Protein AF-A0AA89B0K4-F1 (afdb_monomer_lite)

Sequence (119 aa):
MVDSKTVISQVQEFQLILHDIHVEGMVFGESFQVVGLIENLPPTWRDFKNYLKHKRKEMKLEDLIVRLRIEEDNCQSENKAGNYHQEAKTNVVEQDDHGIFTCLKQMAVNEKVEVGGST

Organism: NCBI:txid1293975

pLDDT: mean 74.39, std 21.51, range [29.3, 96.5]

Radius of gyration: 17.18 Å; chains: 1; bounding box: 47×46×36 Å

Secondary structure (DSSP, 8-state):
--TTS-HHHHHHHHHHHHHHHHHTT----HHHHHHHHHHTS-GGGHHHHHHHHH--S---HHHHHHHHHHHHHHHHHHHHHHHHHTTS-------SSHHHHHHHHHHHHHHHHHHT---

Foldseek 3Di:
DDPVDQLLVVLVVLVVVQVVCVVVVDHDDQVCSLVVSLVPDDPVCVLVSVVVVPDPDDDGPVRVSVLSVLLSVLVVVVVVVVVVVVVDDDDDDDPDPPSSVVSVVVVVVVVVVVVPPDD

Structure (mmCIF, N/CA/C/O backbone):
data_AF-A0AA89B0K4-F1
#
_entry.id   AF-A0AA89B0K4-F1
#
loop_
_atom_site.group_PDB
_atom_site.id
_atom_site.type_symbol
_atom_site.label_atom_id
_atom_site.label_alt_id
_atom_site.label_comp_id
_atom_site.label_asym_id
_atom_site.label_entity_id
_atom_site.label_seq_id
_atom_site.pdbx_PDB_ins_code
_atom_site.Cartn_x
_atom_site.Cartn_y
_atom_site.Cartn_z
_atom_site.occupancy
_atom_site.B_iso_or_equiv
_atom_site.auth_seq_id
_atom_site.auth_comp_id
_atom_site.auth_asym_id
_atom_site.auth_atom_id
_atom_site.pdbx_PDB_model_num
ATOM 1 N N . MET A 1 1 ? 1.745 -6.766 5.001 1.00 87.62 1 MET A N 1
ATOM 2 C CA . MET A 1 1 ? 1.177 -7.462 3.825 1.00 87.62 1 MET A CA 1
ATOM 3 C C . MET A 1 1 ? 1.662 -8.902 3.797 1.00 87.62 1 MET A C 1
ATOM 5 O O . MET A 1 1 ? 2.680 -9.198 4.411 1.00 87.62 1 MET A O 1
ATOM 9 N N . VAL A 1 2 ? 0.918 -9.783 3.134 1.00 84.94 2 VAL A N 1
ATOM 10 C CA . VAL A 1 2 ? 1.206 -11.211 2.975 1.00 84.94 2 VAL A CA 1
ATOM 11 C C . VAL A 1 2 ? 1.716 -11.462 1.558 1.00 84.94 2 VAL A C 1
ATOM 13 O O . VAL A 1 2 ? 1.116 -10.976 0.601 1.00 84.94 2 VAL A O 1
ATOM 16 N N . ASP A 1 3 ? 2.782 -12.249 1.420 1.00 82.19 3 ASP A N 1
ATOM 17 C CA . ASP A 1 3 ? 3.443 -12.502 0.129 1.00 82.19 3 ASP A CA 1
ATOM 18 C C . ASP A 1 3 ? 2.616 -13.379 -0.832 1.00 82.19 3 ASP A C 1
ATOM 20 O O . ASP A 1 3 ? 2.894 -13.437 -2.025 1.00 82.19 3 ASP A O 1
ATOM 24 N N . SER A 1 4 ? 1.580 -14.063 -0.334 1.00 87.06 4 SER A N 1
ATOM 25 C CA . SER A 1 4 ? 0.705 -14.926 -1.141 1.00 87.06 4 SER A CA 1
ATOM 26 C C . SER A 1 4 ? -0.344 -14.169 -1.960 1.00 87.06 4 SER A C 1
ATOM 28 O O . SER A 1 4 ? -1.017 -14.774 -2.794 1.00 87.06 4 SER A O 1
ATOM 30 N N . LYS A 1 5 ? -0.509 -12.863 -1.724 1.00 89.94 5 LYS A N 1
ATOM 31 C CA . LYS A 1 5 ? -1.448 -11.994 -2.441 1.00 89.94 5 LYS A CA 1
ATOM 32 C C . LYS A 1 5 ? -0.686 -10.869 -3.128 1.00 89.94 5 LYS A C 1
ATOM 34 O O . LYS A 1 5 ? 0.332 -10.403 -2.621 1.00 89.94 5 LYS A O 1
ATOM 39 N N . THR A 1 6 ? -1.233 -10.362 -4.228 1.00 91.31 6 THR A N 1
ATOM 40 C CA . THR A 1 6 ? -0.712 -9.139 -4.848 1.00 91.31 6 THR A CA 1
ATOM 41 C C . THR A 1 6 ? -0.833 -7.96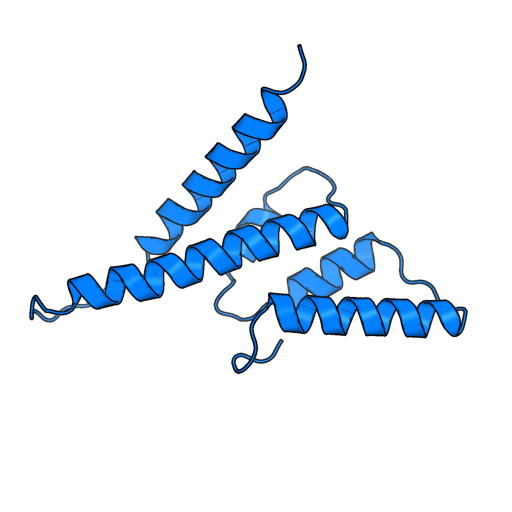0 -3.878 1.00 91.31 6 THR A C 1
ATOM 43 O O . THR A 1 6 ? -1.716 -7.926 -3.010 1.00 91.31 6 THR A O 1
ATOM 46 N N . VAL A 1 7 ? 0.067 -6.989 -3.998 1.00 92.25 7 VAL A N 1
ATOM 47 C CA . VAL A 1 7 ? 0.011 -5.737 -3.242 1.00 92.25 7 VAL A CA 1
ATOM 48 C C . VAL A 1 7 ? -1.271 -4.993 -3.588 1.00 92.25 7 VAL A C 1
ATOM 50 O O . VAL A 1 7 ? -1.938 -4.504 -2.680 1.00 92.25 7 VAL A O 1
ATOM 53 N N . ILE A 1 8 ? -1.698 -4.990 -4.854 1.00 94.00 8 ILE A N 1
ATOM 54 C CA . ILE A 1 8 ? -2.931 -4.298 -5.256 1.00 94.00 8 ILE A CA 1
ATOM 55 C C . ILE A 1 8 ? -4.195 -4.907 -4.656 1.00 94.00 8 ILE A C 1
ATOM 57 O O . ILE A 1 8 ? -5.051 -4.156 -4.187 1.00 94.00 8 ILE A O 1
ATOM 61 N N . SER A 1 9 ? -4.301 -6.236 -4.579 1.00 94.88 9 SER A N 1
ATOM 62 C CA . SER A 1 9 ? -5.431 -6.875 -3.892 1.00 94.88 9 SER A CA 1
ATOM 63 C C . SER A 1 9 ? -5.483 -6.469 -2.418 1.00 94.88 9 SER A C 1
ATOM 65 O O . SER A 1 9 ? -6.552 -6.200 -1.878 1.00 94.88 9 SER A O 1
ATOM 67 N N . GLN A 1 10 ? -4.327 -6.390 -1.760 1.00 95.50 10 GLN A N 1
ATOM 68 C CA . GLN A 1 10 ? -4.244 -6.020 -0.347 1.00 95.50 10 GLN A CA 1
ATOM 69 C C . GLN A 1 10 ? -4.487 -4.522 -0.109 1.00 95.50 10 GLN A C 1
ATOM 71 O O . GLN A 1 10 ? -5.061 -4.154 0.911 1.00 95.50 10 GLN A O 1
ATOM 76 N N . VAL A 1 11 ? -4.106 -3.653 -1.050 1.00 95.94 11 VAL A N 1
ATOM 77 C CA . VAL A 1 11 ? -4.448 -2.219 -1.032 1.00 95.94 11 VAL A CA 1
ATOM 78 C C . VAL A 1 11 ? -5.963 -2.028 -1.095 1.00 95.94 11 VAL A C 1
ATOM 80 O O . VAL A 1 11 ? -6.502 -1.205 -0.361 1.00 95.94 11 VAL A O 1
ATOM 83 N N . GLN A 1 12 ? -6.661 -2.800 -1.932 1.00 95.81 12 GLN A N 1
ATOM 84 C CA . GLN A 1 12 ? -8.124 -2.751 -2.004 1.00 95.81 12 GLN A CA 1
ATOM 85 C C . GLN A 1 12 ? -8.767 -3.193 -0.682 1.00 95.81 12 GLN A C 1
ATOM 87 O O . GLN A 1 12 ? -9.662 -2.514 -0.189 1.00 95.81 12 GLN A O 1
ATOM 92 N N . GLU A 1 13 ? -8.271 -4.273 -0.067 1.00 95.62 13 GLU A N 1
ATOM 93 C CA . GLU A 1 13 ? -8.708 -4.709 1.271 1.00 95.62 13 GLU A CA 1
ATOM 94 C C . GLU A 1 13 ? -8.460 -3.619 2.332 1.00 95.62 13 GLU A C 1
ATOM 96 O O . GLU A 1 13 ? -9.334 -3.335 3.148 1.00 95.62 13 GLU A O 1
ATOM 101 N N . PHE A 1 14 ? -7.309 -2.944 2.285 1.00 94.25 14 PHE A N 1
ATOM 102 C CA . PHE A 1 14 ? -6.994 -1.825 3.176 1.00 94.25 14 PHE A CA 1
ATOM 103 C C . PHE A 1 14 ? -7.958 -0.640 3.003 1.00 94.25 14 PHE A C 1
ATOM 105 O O . PHE A 1 14 ? -8.423 -0.082 3.996 1.00 94.25 14 PHE A O 1
ATOM 112 N N . GLN A 1 15 ? -8.308 -0.272 1.764 1.00 94.88 15 GLN A N 1
ATOM 113 C CA . GLN A 1 15 ? -9.284 0.793 1.499 1.00 94.88 15 GLN A CA 1
ATOM 114 C C . GLN A 1 15 ? -10.683 0.451 2.029 1.00 94.88 15 GLN A C 1
ATOM 116 O O . GLN A 1 15 ? -11.361 1.339 2.542 1.00 94.88 15 GLN A O 1
ATOM 121 N N . LEU A 1 16 ? -11.098 -0.818 1.945 1.00 96.50 16 LEU A N 1
ATOM 122 C CA . LEU A 1 16 ? -12.364 -1.275 2.526 1.00 96.50 16 LEU A CA 1
ATOM 123 C C . LEU A 1 16 ? -12.366 -1.114 4.050 1.00 96.50 16 LEU A C 1
ATOM 125 O O . LEU A 1 16 ? -13.303 -0.546 4.597 1.00 96.50 16 LEU A O 1
ATOM 129 N N . ILE A 1 17 ? -11.281 -1.503 4.726 1.00 95.12 17 ILE A N 1
ATOM 130 C CA . ILE A 1 17 ? -11.151 -1.332 6.183 1.00 95.12 17 ILE A CA 1
ATOM 131 C C . ILE A 1 17 ? -11.224 0.151 6.576 1.00 95.12 17 ILE A C 1
ATOM 133 O O . ILE A 1 17 ? -11.914 0.507 7.528 1.00 95.12 17 ILE A O 1
ATOM 137 N N . LEU A 1 18 ? -10.535 1.033 5.844 1.00 94.44 18 LEU A N 1
ATOM 138 C CA . LEU A 1 18 ? -10.603 2.476 6.093 1.00 94.44 18 LEU A CA 1
ATOM 139 C C . LEU A 1 18 ? -12.023 3.028 5.925 1.00 94.44 18 LEU A C 1
ATOM 141 O O . LEU A 1 18 ? -12.442 3.882 6.706 1.00 94.44 18 LEU A O 1
ATOM 145 N N . HIS A 1 19 ? -12.752 2.546 4.917 1.00 94.81 19 HIS A N 1
ATOM 146 C CA . HIS A 1 19 ? -14.139 2.924 4.683 1.00 94.81 19 HIS A CA 1
ATOM 147 C C . HIS A 1 19 ? -15.060 2.444 5.814 1.00 94.81 19 HIS A C 1
ATOM 149 O O . HIS A 1 19 ? -15.866 3.227 6.308 1.00 94.81 19 HIS A O 1
ATOM 155 N N . ASP A 1 20 ? -14.921 1.200 6.268 1.00 96.19 20 ASP A N 1
ATOM 156 C CA . ASP A 1 20 ? -15.751 0.656 7.348 1.00 96.19 20 ASP A CA 1
ATOM 157 C C . ASP A 1 20 ? -15.533 1.423 8.661 1.00 96.19 20 ASP A C 1
ATOM 159 O O . ASP A 1 20 ? -16.492 1.824 9.318 1.00 96.19 20 ASP A O 1
ATOM 163 N N . ILE A 1 21 ? -14.279 1.754 8.983 1.00 94.88 21 ILE A N 1
ATOM 164 C CA . ILE A 1 21 ? -13.931 2.584 10.148 1.00 94.88 21 ILE A CA 1
ATOM 165 C C . ILE A 1 21 ? -14.525 3.999 10.022 1.00 94.88 21 ILE A C 1
ATOM 167 O O . ILE A 1 21 ? -15.021 4.556 11.005 1.00 94.88 21 ILE A O 1
ATOM 171 N N . HIS A 1 22 ? -14.533 4.564 8.809 1.00 94.00 22 HIS A N 1
ATOM 172 C CA . HIS A 1 22 ? -15.185 5.844 8.526 1.00 94.00 22 HIS A CA 1
ATOM 173 C C . HIS A 1 22 ? -16.695 5.790 8.779 1.00 94.00 22 HIS A C 1
ATOM 175 O O . HIS A 1 22 ? -17.247 6.705 9.393 1.00 94.00 22 HIS A O 1
ATOM 181 N N . VAL A 1 23 ? -17.360 4.714 8.353 1.00 96.12 23 VAL A N 1
ATOM 182 C CA . VAL A 1 23 ? -18.793 4.487 8.598 1.00 96.12 23 VAL A CA 1
ATOM 183 C C . VAL A 1 23 ? -19.091 4.332 10.093 1.00 96.12 23 VAL A C 1
ATOM 185 O O . VAL A 1 23 ? -20.123 4.813 10.558 1.00 96.12 23 VAL A O 1
ATOM 188 N N . GLU A 1 24 ? -18.175 3.747 10.867 1.00 95.75 24 GLU A N 1
ATOM 189 C CA . GLU A 1 24 ? -18.259 3.673 12.335 1.00 95.75 24 GLU A CA 1
ATOM 190 C C . GLU A 1 24 ? -17.994 5.019 13.044 1.00 95.75 24 GLU A C 1
ATOM 192 O O . GLU A 1 24 ? -18.100 5.118 14.269 1.00 95.75 24 GLU A O 1
ATOM 197 N N . GLY A 1 25 ? -17.699 6.085 12.292 1.00 94.00 25 GLY A N 1
ATOM 198 C CA . GLY A 1 25 ? -17.536 7.447 12.803 1.00 94.00 25 GLY A CA 1
ATOM 199 C C . GLY A 1 25 ? -16.108 7.805 13.218 1.00 94.00 25 GLY A C 1
ATOM 200 O O . GLY A 1 25 ? -15.896 8.855 13.827 1.00 94.00 25 GLY A O 1
ATOM 201 N N . MET A 1 26 ? -15.119 6.968 12.890 1.00 94.69 26 MET A N 1
ATOM 202 C CA . MET A 1 26 ? -13.702 7.242 13.130 1.00 94.69 26 MET A CA 1
ATOM 203 C C . MET A 1 26 ? -12.990 7.565 11.818 1.00 94.69 26 MET A C 1
ATOM 205 O O . MET A 1 26 ? -13.187 6.909 10.805 1.00 94.69 26 MET A O 1
ATOM 209 N N . VAL A 1 27 ? -12.113 8.569 11.814 1.00 89.69 27 VAL A N 1
ATOM 210 C CA . VAL A 1 27 ? -11.380 8.959 10.602 1.00 89.69 27 VAL A CA 1
ATOM 211 C C . VAL A 1 27 ? -9.893 9.015 10.896 1.00 89.69 27 VAL A C 1
ATOM 213 O O . VAL A 1 27 ? -9.456 9.701 11.818 1.00 89.69 27 VAL A O 1
ATOM 216 N N . PHE A 1 28 ? -9.103 8.320 10.081 1.00 92.00 28 PHE A N 1
ATOM 217 C CA . PHE A 1 28 ? -7.655 8.478 10.087 1.00 92.00 28 PHE A CA 1
ATOM 218 C C . PHE A 1 28 ? -7.245 9.630 9.179 1.00 92.00 28 PHE A C 1
ATOM 220 O O . PHE A 1 28 ? -7.750 9.749 8.064 1.00 92.00 28 PHE A O 1
ATOM 227 N N . GLY A 1 29 ? -6.287 10.443 9.623 1.00 93.88 29 GLY A N 1
ATOM 228 C CA . GLY A 1 29 ? -5.687 11.462 8.764 1.00 93.88 29 GLY A CA 1
ATOM 229 C C . GLY A 1 29 ? -5.009 10.832 7.546 1.00 93.88 29 GLY A C 1
ATOM 230 O O . GLY A 1 29 ? -4.414 9.759 7.654 1.00 93.88 29 GLY A O 1
ATOM 231 N N . GLU A 1 30 ? -5.067 11.506 6.399 1.00 93.06 30 GLU A N 1
ATOM 232 C CA . GLU A 1 30 ? -4.502 11.006 5.138 1.00 93.06 30 GLU A CA 1
ATOM 233 C C . GLU A 1 30 ? -3.022 10.615 5.280 1.00 93.06 30 GLU A C 1
ATOM 235 O O . GLU A 1 30 ? -2.619 9.539 4.843 1.00 93.06 30 GLU A O 1
ATOM 240 N N . SER A 1 31 ? -2.225 11.408 6.003 1.00 92.00 31 SER A N 1
ATOM 241 C CA . SER A 1 31 ? -0.816 11.096 6.272 1.00 92.00 31 SER A CA 1
ATOM 242 C C . SER A 1 31 ? -0.634 9.776 7.028 1.00 92.00 31 SER A C 1
ATOM 244 O O . SER A 1 31 ? 0.301 9.032 6.744 1.00 92.00 31 SER A O 1
ATOM 246 N N . PHE A 1 32 ? -1.531 9.455 7.967 1.00 92.75 32 PHE A N 1
ATOM 247 C CA . PHE A 1 32 ? -1.493 8.177 8.682 1.00 92.75 32 PHE A CA 1
ATOM 248 C C . PHE A 1 32 ? -1.829 7.015 7.750 1.00 92.75 32 PHE A C 1
ATOM 250 O O . PHE A 1 32 ? -1.171 5.983 7.809 1.00 92.75 32 PHE A O 1
ATOM 257 N N . GLN A 1 33 ? -2.807 7.186 6.860 1.00 94.75 33 GLN A N 1
ATOM 258 C CA . GLN A 1 33 ? -3.173 6.159 5.884 1.00 94.75 33 GLN A CA 1
ATOM 259 C C . GLN A 1 33 ? -2.021 5.883 4.907 1.00 94.75 33 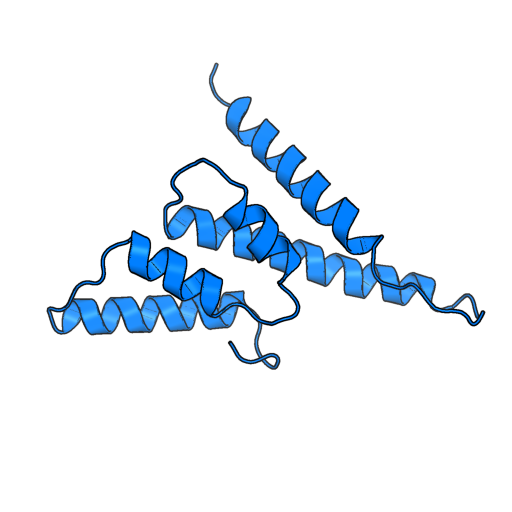GLN A C 1
ATOM 261 O O . GLN A 1 33 ? -1.681 4.727 4.666 1.00 94.75 33 GLN A O 1
ATOM 266 N N . VAL A 1 34 ? -1.378 6.941 4.403 1.00 93.88 34 VAL A N 1
ATOM 267 C CA . VAL A 1 34 ? -0.208 6.866 3.513 1.00 93.88 34 VAL A CA 1
ATOM 268 C C . VAL A 1 34 ? 0.955 6.154 4.201 1.00 93.88 34 VAL A C 1
ATOM 270 O O . VAL A 1 34 ? 1.472 5.171 3.673 1.00 93.88 34 VAL A O 1
ATOM 273 N N . VAL A 1 35 ? 1.350 6.606 5.395 1.00 93.12 35 VAL A N 1
ATOM 274 C CA . VAL A 1 35 ? 2.450 5.989 6.155 1.00 93.12 35 VAL A CA 1
ATOM 275 C C . VAL A 1 35 ? 2.109 4.548 6.521 1.00 93.12 35 VAL A C 1
ATOM 277 O O . VAL A 1 35 ? 2.934 3.659 6.330 1.00 93.12 35 VAL A O 1
ATOM 280 N N . GLY A 1 36 ? 0.883 4.300 6.981 1.00 93.62 36 GLY A N 1
ATOM 281 C CA . GLY A 1 36 ? 0.395 2.966 7.303 1.00 93.62 36 GLY A CA 1
ATOM 282 C C . GLY A 1 36 ? 0.505 2.022 6.113 1.00 93.62 36 GLY A C 1
ATOM 283 O O . GLY A 1 36 ? 1.001 0.909 6.268 1.00 93.62 36 GLY A O 1
ATOM 284 N N . LEU A 1 37 ? 0.125 2.462 4.914 1.00 94.94 37 LEU A N 1
ATOM 285 C CA . LEU A 1 37 ? 0.236 1.638 3.717 1.00 94.94 37 LEU A CA 1
ATOM 286 C C . LEU A 1 37 ? 1.700 1.367 3.334 1.00 94.94 37 LEU A C 1
ATOM 288 O O . LEU A 1 37 ? 2.042 0.218 3.062 1.00 94.94 37 LEU A O 1
ATOM 292 N N . ILE A 1 38 ? 2.568 2.387 3.369 1.00 93.00 38 ILE A N 1
ATOM 293 C CA . ILE A 1 38 ? 4.003 2.258 3.053 1.00 93.00 38 ILE A CA 1
ATOM 294 C C . ILE A 1 38 ? 4.693 1.278 4.005 1.00 93.00 38 ILE A C 1
ATOM 296 O O . ILE A 1 38 ? 5.405 0.381 3.555 1.00 93.00 38 ILE A O 1
ATOM 300 N N . GLU A 1 39 ? 4.481 1.419 5.313 1.00 92.75 39 GLU A N 1
ATOM 301 C CA . GLU A 1 39 ? 5.109 0.559 6.322 1.00 92.75 39 GLU A CA 1
ATOM 302 C C . GLU A 1 39 ? 4.611 -0.892 6.233 1.00 92.75 39 GLU A C 1
ATOM 304 O O . GLU A 1 39 ? 5.353 -1.826 6.537 1.00 92.75 39 GLU A O 1
ATOM 309 N N . ASN A 1 40 ? 3.389 -1.104 5.736 1.00 93.06 40 ASN A N 1
ATOM 310 C CA . ASN A 1 40 ? 2.825 -2.437 5.542 1.00 93.06 40 ASN A CA 1
ATOM 311 C C . ASN A 1 40 ? 3.280 -3.145 4.255 1.00 93.06 40 ASN A C 1
ATOM 313 O O . ASN A 1 40 ? 2.946 -4.327 4.094 1.00 93.06 40 ASN A O 1
ATOM 317 N N . LEU A 1 41 ? 4.032 -2.480 3.365 1.00 91.50 41 LEU A N 1
ATOM 318 C CA . LEU A 1 41 ? 4.530 -3.085 2.124 1.00 91.50 41 LEU A CA 1
ATOM 319 C C . LEU A 1 41 ? 5.490 -4.256 2.394 1.00 91.50 41 LEU A C 1
ATOM 321 O O . LEU A 1 41 ? 6.305 -4.166 3.325 1.00 91.50 41 LEU A O 1
ATOM 325 N N . PRO A 1 42 ? 5.482 -5.314 1.555 1.00 89.38 42 PRO A N 1
ATOM 326 C CA . PRO A 1 42 ? 6.340 -6.480 1.739 1.00 89.38 42 PRO A CA 1
ATOM 327 C C . PRO A 1 42 ? 7.840 -6.136 1.745 1.00 89.38 42 PRO A C 1
ATOM 329 O O . PRO A 1 42 ? 8.250 -5.068 1.268 1.00 89.38 42 PRO A O 1
ATOM 332 N N . PRO A 1 43 ? 8.703 -7.033 2.255 1.00 85.62 43 PRO A N 1
ATOM 333 C CA . PRO A 1 43 ? 10.154 -6.843 2.216 1.00 85.62 43 PRO A CA 1
ATOM 334 C C . PRO A 1 43 ? 10.707 -6.659 0.797 1.00 85.62 43 PRO A C 1
ATOM 336 O O . PRO A 1 43 ? 11.631 -5.872 0.607 1.00 85.62 43 PRO A O 1
ATOM 339 N N . THR A 1 44 ? 10.099 -7.309 -0.200 1.00 83.44 44 THR A N 1
ATOM 340 C CA . THR A 1 44 ? 10.469 -7.205 -1.623 1.00 83.44 44 THR A CA 1
ATOM 341 C C . THR A 1 44 ? 10.284 -5.798 -2.206 1.00 83.44 44 THR A C 1
ATOM 343 O O . THR A 1 44 ? 10.885 -5.477 -3.219 1.00 83.44 44 THR A O 1
ATOM 346 N N . TRP A 1 45 ? 9.532 -4.919 -1.534 1.00 89.06 45 TRP A N 1
ATOM 347 C CA . TRP A 1 45 ? 9.289 -3.526 -1.933 1.00 89.06 45 TRP A CA 1
ATOM 348 C C . TRP A 1 45 ? 10.231 -2.524 -1.243 1.00 89.06 45 TRP A C 1
ATOM 350 O O . TRP A 1 45 ? 9.919 -1.336 -1.123 1.00 89.06 45 TRP A O 1
ATOM 360 N N . ARG A 1 46 ? 11.372 -2.987 -0.713 1.00 85.88 46 ARG A N 1
ATOM 361 C CA . ARG A 1 46 ? 12.336 -2.158 0.033 1.00 85.88 46 ARG A CA 1
ATOM 362 C C . ARG A 1 46 ? 12.785 -0.925 -0.750 1.00 85.88 46 ARG A C 1
ATOM 364 O O . ARG A 1 46 ? 12.816 0.167 -0.186 1.00 85.88 46 ARG A O 1
ATOM 371 N N . ASP A 1 47 ? 13.101 -1.079 -2.027 1.00 83.38 47 ASP A N 1
ATOM 372 C CA . ASP A 1 47 ? 13.682 0.015 -2.808 1.00 83.38 47 ASP A CA 1
ATOM 373 C C . ASP A 1 47 ? 12.623 1.036 -3.222 1.00 83.38 47 ASP A C 1
ATOM 375 O O . ASP A 1 47 ? 12.866 2.240 -3.140 1.00 83.38 47 ASP A O 1
ATOM 379 N N . PHE A 1 48 ? 11.398 0.581 -3.502 1.00 86.88 48 PHE A N 1
ATOM 380 C CA . PHE A 1 48 ? 10.245 1.467 -3.643 1.00 86.88 48 PHE A CA 1
ATOM 381 C C . PHE A 1 48 ? 9.982 2.269 -2.358 1.00 86.88 48 PHE A C 1
ATOM 383 O O . PHE A 1 48 ? 9.800 3.486 -2.409 1.00 86.88 48 PHE A O 1
ATOM 390 N N . LYS A 1 49 ? 10.047 1.627 -1.180 1.00 88.06 49 LYS A N 1
ATOM 391 C CA . LYS A 1 49 ? 9.960 2.326 0.115 1.00 88.06 49 LYS A CA 1
ATOM 392 C C . LYS A 1 49 ? 11.058 3.382 0.269 1.00 88.06 49 LYS A C 1
ATOM 394 O O . LYS A 1 49 ? 10.776 4.491 0.720 1.00 88.06 49 LYS A O 1
ATOM 399 N N . ASN A 1 50 ? 12.294 3.073 -0.123 1.00 88.00 50 ASN A N 1
ATOM 400 C CA . ASN A 1 50 ? 13.404 4.030 -0.090 1.00 88.00 50 ASN A CA 1
ATOM 401 C C . ASN A 1 50 ? 13.167 5.206 -1.049 1.00 88.00 50 ASN A C 1
ATOM 403 O O . ASN A 1 50 ? 13.343 6.360 -0.660 1.00 88.00 50 ASN A O 1
ATOM 407 N N . TYR A 1 51 ? 12.693 4.936 -2.267 1.00 85.69 51 TYR A N 1
ATOM 408 C CA . TYR A 1 51 ? 12.303 5.968 -3.229 1.00 85.69 51 TYR A CA 1
ATOM 409 C C . TYR A 1 51 ? 11.254 6.922 -2.647 1.00 85.69 51 TYR A C 1
ATOM 411 O O . TYR A 1 51 ? 11.437 8.141 -2.698 1.00 85.69 51 TYR A O 1
ATOM 419 N N . LEU A 1 52 ? 10.198 6.387 -2.026 1.00 87.38 52 LEU A N 1
ATOM 420 C CA . LEU A 1 52 ? 9.167 7.204 -1.384 1.00 87.38 52 LEU A CA 1
ATOM 421 C C . LEU A 1 52 ? 9.735 8.070 -0.250 1.00 87.38 52 LEU A C 1
ATOM 423 O O . LEU A 1 52 ? 9.393 9.247 -0.166 1.00 87.38 52 LEU A O 1
ATOM 427 N N . LYS A 1 53 ? 10.653 7.539 0.570 1.00 84.25 53 LYS A N 1
ATOM 428 C CA . LYS A 1 53 ? 11.310 8.289 1.662 1.00 84.25 53 LYS A CA 1
ATOM 429 C C . LYS A 1 53 ? 12.169 9.453 1.170 1.00 84.25 53 LYS A C 1
ATOM 431 O O . LYS A 1 53 ? 12.288 10.464 1.859 1.00 84.25 53 LYS A O 1
ATOM 436 N N . HIS A 1 54 ? 12.775 9.329 -0.008 1.00 82.44 54 HIS A N 1
ATOM 437 C CA . HIS A 1 54 ? 13.581 10.398 -0.601 1.00 82.44 54 HIS A CA 1
ATOM 438 C C . HIS A 1 54 ? 12.747 11.442 -1.352 1.00 82.44 54 HIS A C 1
ATOM 440 O O . HIS A 1 54 ? 13.266 12.505 -1.716 1.00 82.44 54 HIS A O 1
ATOM 446 N N . LYS A 1 55 ? 11.452 11.187 -1.563 1.00 80.81 55 LYS A N 1
ATOM 447 C CA . LYS A 1 55 ? 10.569 12.111 -2.260 1.00 80.81 55 LYS A CA 1
ATOM 448 C C . LYS A 1 55 ? 10.164 13.270 -1.345 1.00 80.81 55 LYS A C 1
ATOM 450 O O . LYS A 1 55 ? 9.421 13.100 -0.390 1.00 80.81 55 LYS A O 1
ATOM 455 N N . ARG A 1 56 ? 10.606 14.490 -1.673 1.00 70.62 56 ARG A N 1
ATOM 456 C CA . ARG A 1 56 ? 10.294 15.719 -0.906 1.00 70.62 56 ARG A CA 1
ATOM 457 C C . ARG A 1 56 ? 8.876 16.279 -1.115 1.00 70.62 56 ARG A C 1
ATOM 459 O O . ARG A 1 56 ? 8.585 17.366 -0.626 1.00 70.62 56 ARG A O 1
ATOM 466 N N . LYS A 1 57 ? 8.008 15.586 -1.857 1.00 83.19 57 LYS A N 1
ATOM 467 C CA . LYS A 1 57 ? 6.645 16.044 -2.165 1.00 83.19 57 LYS A CA 1
ATOM 468 C C . LYS A 1 57 ? 5.650 15.311 -1.272 1.00 83.19 57 LYS A C 1
ATOM 470 O O . LYS A 1 57 ? 5.705 14.086 -1.199 1.00 83.19 57 LYS A O 1
ATOM 475 N N . GLU A 1 58 ? 4.738 16.057 -0.652 1.00 82.81 58 GLU A N 1
ATOM 476 C CA . GLU A 1 58 ? 3.572 15.474 0.013 1.00 82.81 58 GLU A CA 1
ATOM 477 C C . GLU A 1 58 ? 2.789 14.608 -0.984 1.00 82.81 58 GLU A C 1
ATOM 479 O O . GLU A 1 58 ? 2.594 14.991 -2.141 1.00 82.81 58 GLU A O 1
ATOM 484 N N . MET A 1 59 ? 2.407 13.409 -0.550 1.00 87.94 59 MET A N 1
ATOM 485 C CA . MET A 1 59 ? 1.766 12.404 -1.391 1.00 87.94 59 MET A CA 1
ATOM 486 C C . MET A 1 59 ? 0.403 12.064 -0.810 1.00 87.94 59 MET A C 1
ATOM 488 O O . MET A 1 59 ? 0.311 11.704 0.363 1.00 87.94 59 MET A O 1
ATOM 492 N N . LYS A 1 60 ? -0.631 12.157 -1.646 1.00 92.88 60 LYS A N 1
ATOM 493 C CA . LYS A 1 60 ? -1.979 11.709 -1.301 1.00 92.88 60 LYS A CA 1
ATOM 494 C C . LYS A 1 60 ? -2.074 10.192 -1.333 1.00 92.88 60 LYS A C 1
ATOM 496 O O . LYS A 1 60 ? -1.285 9.528 -2.013 1.00 92.88 60 LYS A O 1
ATOM 501 N N . LEU A 1 61 ? -3.070 9.635 -0.648 1.00 93.56 61 LEU A N 1
ATOM 502 C CA . LEU A 1 61 ? -3.278 8.184 -0.665 1.00 93.56 61 LEU A CA 1
ATOM 503 C C . LEU A 1 61 ? -3.539 7.674 -2.091 1.00 93.56 61 LEU A C 1
ATOM 505 O O . LEU A 1 61 ? -2.975 6.661 -2.497 1.00 93.56 61 LEU A O 1
ATOM 509 N N . GLU A 1 62 ? -4.339 8.398 -2.873 1.00 92.44 62 GLU A N 1
ATOM 510 C CA . GLU A 1 62 ? -4.637 8.047 -4.267 1.00 92.44 62 GLU A CA 1
ATOM 511 C C . GLU A 1 62 ? -3.373 8.014 -5.138 1.00 92.44 62 GLU A C 1
ATOM 513 O O . GLU A 1 62 ? -3.150 7.046 -5.868 1.00 92.44 62 GLU A O 1
ATOM 518 N N . ASP A 1 63 ? -2.497 9.015 -4.993 1.00 91.81 63 ASP A N 1
ATOM 519 C CA . ASP A 1 63 ? -1.222 9.085 -5.717 1.00 91.81 63 ASP A CA 1
ATOM 520 C C . ASP A 1 63 ? -0.320 7.888 -5.383 1.00 91.81 63 ASP A C 1
ATOM 522 O O . ASP A 1 63 ? 0.334 7.321 -6.264 1.00 91.81 63 ASP A O 1
ATOM 526 N N . LEU A 1 64 ? -0.280 7.490 -4.106 1.00 93.38 64 LEU A N 1
ATOM 527 C CA . LEU A 1 64 ? 0.466 6.315 -3.662 1.00 93.38 64 LEU A CA 1
ATOM 528 C C . LEU A 1 64 ? -0.093 5.038 -4.301 1.00 93.38 64 LEU A C 1
ATOM 530 O O . LEU A 1 64 ? 0.675 4.215 -4.793 1.00 93.38 64 LEU A O 1
ATOM 534 N N . ILE A 1 65 ? -1.417 4.883 -4.344 1.00 93.88 65 ILE A N 1
ATOM 535 C CA . ILE A 1 65 ? -2.074 3.708 -4.932 1.00 93.88 65 ILE A CA 1
ATOM 536 C C . ILE A 1 65 ? -1.768 3.591 -6.427 1.00 93.88 65 ILE A C 1
ATOM 538 O O . ILE A 1 65 ? -1.479 2.493 -6.906 1.00 93.88 65 ILE A O 1
ATOM 542 N N . VAL A 1 66 ? -1.796 4.700 -7.169 1.00 91.12 66 VAL A N 1
ATOM 543 C CA . VAL A 1 66 ? -1.428 4.705 -8.595 1.00 91.12 66 VAL A CA 1
ATOM 544 C C . VAL A 1 66 ? 0.020 4.243 -8.777 1.00 91.12 66 VAL A C 1
ATOM 546 O O . VAL A 1 66 ? 0.292 3.384 -9.616 1.00 91.12 66 VAL A O 1
ATOM 549 N N . ARG A 1 67 ? 0.946 4.742 -7.950 1.00 90.50 67 ARG A N 1
ATOM 550 C CA . ARG A 1 67 ? 2.363 4.341 -7.993 1.00 90.50 67 ARG A CA 1
ATOM 551 C C . ARG A 1 67 ? 2.565 2.866 -7.658 1.00 90.50 67 ARG A C 1
ATOM 553 O O . ARG A 1 67 ? 3.363 2.215 -8.321 1.00 90.50 67 ARG A O 1
ATOM 560 N N . LEU A 1 68 ? 1.829 2.340 -6.677 1.00 91.50 68 LEU A N 1
ATOM 561 C CA . LEU A 1 68 ? 1.859 0.917 -6.333 1.00 91.50 68 LEU A CA 1
ATOM 562 C C . LEU A 1 68 ? 1.400 0.040 -7.503 1.00 91.50 68 LEU A C 1
ATOM 564 O O . LEU A 1 68 ? 2.001 -1.001 -7.734 1.00 91.50 68 LEU A O 1
ATOM 568 N N . ARG A 1 69 ? 0.378 0.452 -8.268 1.00 90.88 69 ARG A N 1
ATOM 569 C CA . ARG A 1 69 ? -0.094 -0.326 -9.434 1.00 90.88 69 ARG A CA 1
ATOM 570 C C . ARG A 1 69 ? 0.978 -0.405 -10.510 1.00 90.88 69 ARG A C 1
ATOM 572 O O . ARG A 1 69 ? 1.316 -1.493 -10.953 1.00 90.88 69 ARG A O 1
ATOM 579 N N . ILE A 1 70 ? 1.550 0.747 -10.858 1.00 86.88 70 ILE A N 1
ATOM 580 C CA . ILE A 1 70 ? 2.620 0.840 -11.858 1.00 86.88 70 ILE A CA 1
ATOM 581 C C . ILE A 1 70 ? 3.811 -0.031 -11.452 1.00 86.88 70 ILE A C 1
ATOM 583 O O . ILE A 1 70 ? 4.368 -0.747 -12.279 1.00 86.88 70 ILE A O 1
ATOM 587 N N . GLU A 1 71 ? 4.205 0.027 -10.183 1.00 86.56 71 GLU A N 1
ATOM 588 C CA . GLU A 1 71 ? 5.361 -0.726 -9.710 1.00 86.56 71 GLU A CA 1
ATOM 589 C C . GLU A 1 71 ? 5.114 -2.234 -9.648 1.00 86.56 71 GLU A C 1
ATOM 591 O O . GLU A 1 71 ? 5.998 -3.020 -9.987 1.00 86.56 71 GLU A O 1
ATOM 596 N N . GLU A 1 72 ? 3.905 -2.654 -9.276 1.00 87.56 72 GLU A N 1
ATOM 597 C CA . GLU A 1 72 ? 3.542 -4.069 -9.300 1.00 87.56 72 GLU A CA 1
ATOM 598 C C . GLU A 1 72 ? 3.579 -4.621 -10.732 1.00 87.56 72 GLU A C 1
ATOM 600 O O . GLU A 1 72 ? 4.142 -5.696 -10.961 1.00 87.56 72 GLU A O 1
ATOM 605 N N . ASP A 1 73 ? 3.055 -3.867 -11.702 1.00 84.25 73 ASP A N 1
ATOM 606 C CA . ASP A 1 73 ? 3.086 -4.236 -13.120 1.00 84.25 73 ASP A CA 1
ATOM 607 C C . ASP A 1 73 ? 4.530 -4.341 -13.647 1.00 84.25 73 ASP A C 1
ATOM 609 O O . ASP A 1 73 ? 4.872 -5.295 -14.360 1.00 84.25 73 ASP A O 1
ATOM 613 N N . ASN A 1 74 ? 5.408 -3.414 -13.246 1.00 81.06 74 ASN A N 1
ATOM 614 C CA . ASN A 1 74 ? 6.828 -3.451 -13.600 1.00 81.06 74 ASN A CA 1
ATOM 615 C C . ASN A 1 74 ? 7.518 -4.702 -13.033 1.00 81.06 74 ASN A C 1
ATOM 617 O O . ASN A 1 74 ? 8.166 -5.435 -13.785 1.00 81.06 7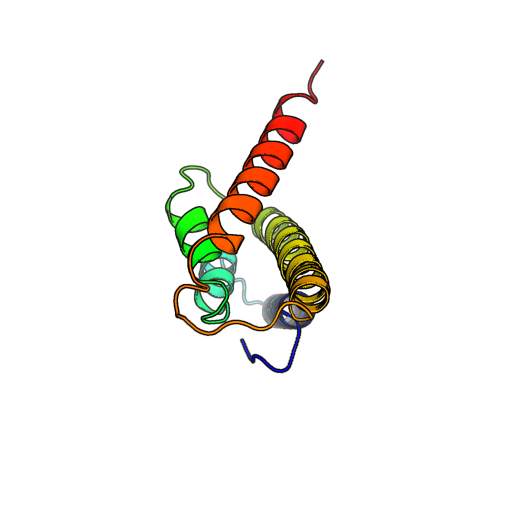4 ASN A O 1
ATOM 621 N N . CYS A 1 75 ? 7.315 -5.005 -11.747 1.00 73.38 75 CYS A N 1
ATOM 622 C CA . CYS A 1 75 ? 7.887 -6.181 -11.086 1.00 73.38 75 CYS A CA 1
ATOM 623 C C . CYS A 1 75 ? 7.429 -7.500 -11.748 1.00 73.38 75 CYS A C 1
ATOM 625 O O . CYS A 1 75 ? 8.217 -8.427 -11.957 1.00 73.38 75 CYS A O 1
ATOM 627 N N . GLN A 1 76 ? 6.158 -7.590 -12.157 1.00 65.56 76 GLN A N 1
ATOM 628 C CA . GLN A 1 76 ? 5.636 -8.769 -12.859 1.00 65.56 76 GLN A CA 1
ATOM 629 C C . GLN A 1 76 ? 6.204 -8.937 -14.275 1.00 65.56 76 GLN A C 1
ATOM 631 O O . GLN A 1 76 ? 6.373 -10.069 -14.741 1.00 65.56 76 GLN A O 1
ATOM 636 N N . SER A 1 77 ? 6.483 -7.835 -14.976 1.00 59.47 77 SER A N 1
ATOM 637 C CA . SER A 1 77 ? 7.098 -7.874 -16.306 1.00 59.47 77 SER A CA 1
ATOM 638 C C . SER A 1 77 ? 8.542 -8.396 -16.263 1.00 59.47 77 SER A C 1
ATOM 640 O O . SER A 1 77 ? 8.959 -9.134 -17.158 1.00 59.47 77 SER A O 1
ATOM 642 N N . GLU A 1 78 ? 9.264 -8.125 -15.174 1.00 57.34 78 GLU A N 1
ATOM 643 C CA . GLU A 1 78 ? 10.630 -8.596 -14.959 1.00 57.34 78 GLU A CA 1
ATOM 644 C C . GLU A 1 78 ? 10.688 -10.091 -14.625 1.00 57.34 78 GLU A C 1
ATOM 646 O O . GLU A 1 78 ? 11.484 -10.812 -15.218 1.00 57.34 78 GLU A O 1
ATOM 651 N N . ASN A 1 79 ? 9.785 -10.609 -13.785 1.00 54.03 79 ASN A N 1
ATOM 652 C CA . ASN A 1 79 ? 9.699 -12.055 -13.513 1.00 54.03 79 ASN A CA 1
ATOM 653 C C . ASN A 1 79 ? 9.446 -12.892 -14.783 1.00 54.03 79 ASN A C 1
ATOM 655 O O . ASN A 1 79 ? 9.854 -14.054 -14.877 1.00 54.03 79 ASN A O 1
ATOM 659 N N . LYS A 1 80 ? 8.777 -12.302 -15.780 1.00 46.91 80 LYS A N 1
ATOM 660 C CA . LYS A 1 80 ? 8.591 -12.910 -17.103 1.00 46.91 80 LYS A CA 1
ATOM 661 C C . LYS A 1 80 ? 9.848 -12.769 -17.964 1.00 46.91 80 LYS A C 1
ATOM 663 O O . LYS A 1 80 ? 10.241 -13.746 -18.589 1.00 46.91 80 LYS A O 1
ATOM 668 N N . ALA A 1 81 ? 10.507 -11.608 -17.970 1.00 48.25 81 ALA A N 1
ATOM 669 C CA . ALA A 1 81 ? 11.748 -11.381 -18.720 1.00 48.25 81 ALA A CA 1
ATOM 670 C C . ALA A 1 81 ? 12.944 -12.201 -18.188 1.00 48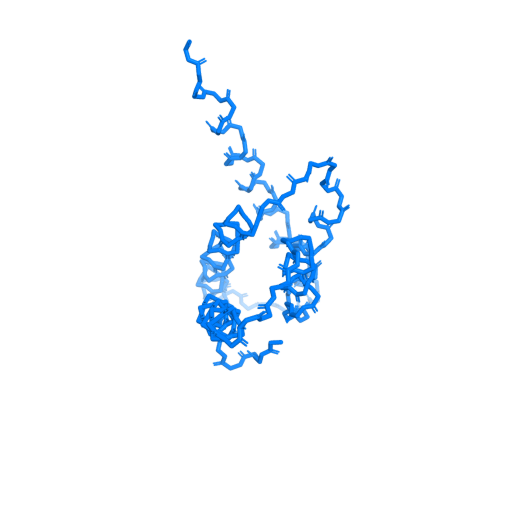.25 81 ALA A C 1
ATOM 672 O O . ALA A 1 81 ? 13.715 -12.744 -18.977 1.00 48.25 81 ALA A O 1
ATOM 673 N N . GLY A 1 82 ? 13.058 -12.370 -16.868 1.00 45.72 82 GLY A N 1
ATOM 674 C CA . GLY A 1 82 ? 14.059 -13.218 -16.217 1.00 45.72 82 GLY A CA 1
ATOM 675 C C . GLY A 1 82 ? 13.873 -14.709 -16.518 1.00 45.72 82 GLY A C 1
ATOM 676 O O . GLY A 1 82 ? 14.859 -15.433 -16.642 1.00 45.72 82 GLY A O 1
ATOM 677 N N . ASN A 1 83 ? 12.632 -15.159 -16.746 1.00 37.81 83 ASN A N 1
ATOM 678 C CA . ASN A 1 83 ? 12.346 -16.532 -17.183 1.00 37.81 83 ASN A CA 1
ATOM 679 C C . ASN A 1 83 ? 12.816 -16.823 -18.619 1.00 37.81 83 ASN A C 1
ATOM 681 O O . ASN A 1 83 ? 13.189 -17.954 -18.910 1.00 37.81 83 ASN A O 1
ATOM 685 N N . TYR A 1 84 ? 12.865 -15.825 -19.511 1.00 40.47 84 TYR A N 1
ATOM 686 C CA . TYR A 1 84 ? 13.432 -16.001 -20.859 1.00 40.47 84 TYR A CA 1
ATOM 687 C C . TYR A 1 84 ? 14.970 -15.981 -20.880 1.00 40.47 84 TYR A C 1
ATOM 689 O O . TYR A 1 84 ? 15.568 -16.372 -21.880 1.00 40.47 84 TYR A O 1
ATOM 697 N N . HIS A 1 85 ? 15.629 -15.541 -19.802 1.00 39.31 85 HIS A N 1
ATOM 698 C CA . HIS A 1 85 ? 17.093 -15.507 -19.713 1.00 39.31 85 HIS A CA 1
ATOM 699 C C . HIS A 1 85 ? 17.700 -16.783 -19.096 1.00 39.31 85 HIS A C 1
ATOM 701 O O . HIS A 1 85 ? 18.896 -17.030 -19.237 1.00 39.31 85 HIS A O 1
ATOM 707 N N . GLN A 1 86 ? 16.895 -17.633 -18.450 1.00 36.44 86 GLN A N 1
ATOM 708 C CA . GLN A 1 86 ? 17.390 -18.815 -17.730 1.00 36.44 86 GLN A CA 1
ATOM 709 C C . GLN A 1 86 ? 17.743 -20.036 -18.603 1.00 36.44 86 GLN A C 1
ATOM 711 O O . GLN A 1 86 ? 18.244 -21.026 -18.070 1.00 36.44 86 GLN A O 1
ATOM 716 N N . GLU A 1 87 ? 17.591 -19.979 -19.931 1.00 41.06 87 GLU A N 1
ATOM 717 C CA . GLU A 1 87 ? 18.113 -21.037 -20.819 1.00 41.06 87 GLU A CA 1
ATOM 718 C C . GLU A 1 87 ? 19.630 -20.930 -21.090 1.00 41.06 87 GLU A C 1
ATOM 720 O O . GLU A 1 87 ? 20.219 -21.839 -21.678 1.00 41.06 87 GLU A O 1
ATOM 725 N N . ALA A 1 88 ? 20.312 -19.883 -20.606 1.00 40.41 88 ALA A N 1
ATOM 726 C CA . ALA A 1 88 ? 21.771 -19.776 -20.662 1.00 40.41 88 ALA A CA 1
ATOM 727 C C . ALA A 1 88 ? 22.410 -20.113 -19.302 1.00 40.41 88 ALA A C 1
ATOM 729 O O . ALA A 1 88 ? 22.587 -19.291 -18.408 1.00 40.41 88 ALA A O 1
ATOM 730 N N . LYS A 1 89 ? 22.760 -21.388 -19.169 1.00 48.81 89 LYS A N 1
ATOM 731 C CA . LYS A 1 89 ? 23.424 -22.034 -18.035 1.00 48.81 89 LYS A CA 1
ATOM 732 C C . LYS A 1 89 ? 24.816 -21.439 -17.735 1.00 48.81 89 LYS A C 1
ATOM 734 O O . LYS A 1 89 ? 25.757 -21.785 -18.439 1.00 48.81 89 LYS A O 1
ATOM 739 N N . THR A 1 90 ? 24.982 -20.686 -16.638 1.00 29.30 90 THR A N 1
ATOM 740 C CA . THR A 1 90 ? 26.257 -20.596 -15.881 1.00 29.30 90 THR A CA 1
ATOM 741 C C . THR A 1 90 ? 26.062 -20.035 -14.465 1.00 29.30 90 THR A C 1
ATOM 743 O O . THR A 1 90 ? 25.183 -19.220 -14.222 1.00 29.30 90 THR A O 1
ATOM 746 N N . ASN A 1 91 ? 26.873 -20.534 -13.532 1.00 44.47 91 ASN A N 1
ATOM 747 C CA . ASN A 1 91 ? 26.902 -20.224 -12.099 1.00 44.47 91 ASN A CA 1
ATOM 748 C C . ASN A 1 91 ? 27.495 -18.821 -11.814 1.00 44.47 91 ASN A C 1
ATOM 750 O O . ASN A 1 91 ? 28.266 -18.334 -12.637 1.00 44.47 91 ASN A O 1
ATOM 754 N N . VAL A 1 92 ? 27.250 -18.306 -10.596 1.00 39.69 92 VAL A N 1
ATOM 755 C CA . VAL A 1 92 ? 27.829 -17.120 -9.905 1.00 39.69 92 VAL A CA 1
ATOM 756 C C . VAL A 1 92 ? 26.872 -15.921 -9.740 1.00 39.69 92 VAL A C 1
ATOM 758 O O . VAL A 1 92 ? 26.610 -15.179 -10.674 1.00 39.69 92 VAL A O 1
ATOM 761 N N . VAL A 1 93 ? 26.365 -15.825 -8.499 1.00 49.03 93 VAL A N 1
ATOM 762 C CA . VAL A 1 93 ? 26.112 -14.666 -7.609 1.00 49.03 93 VAL A CA 1
ATOM 763 C C . VAL A 1 93 ? 26.063 -13.246 -8.205 1.00 49.03 93 VAL A C 1
ATOM 765 O O . VAL A 1 93 ? 26.906 -12.871 -9.006 1.00 49.03 93 VAL A O 1
ATOM 768 N N . GLU A 1 94 ? 25.129 -12.455 -7.656 1.00 43.78 94 GLU A N 1
ATOM 769 C CA . GLU A 1 94 ? 24.744 -11.057 -7.953 1.00 43.78 94 GLU A CA 1
ATOM 770 C C . GLU A 1 94 ? 23.541 -10.919 -8.891 1.00 43.78 94 GLU A C 1
ATOM 772 O O . GLU A 1 94 ? 23.600 -10.401 -10.003 1.00 43.78 94 GLU A O 1
ATOM 777 N N . GLN A 1 95 ? 22.395 -11.362 -8.378 1.00 45.25 95 GLN A N 1
ATOM 778 C CA . GLN A 1 95 ? 21.084 -11.077 -8.946 1.00 45.25 95 GLN A CA 1
ATOM 779 C C . GLN A 1 95 ? 20.394 -9.995 -8.103 1.00 45.25 95 GLN A C 1
ATOM 781 O O . GLN A 1 95 ? 19.264 -10.187 -7.685 1.00 45.25 95 GLN A O 1
ATOM 786 N N . ASP A 1 96 ? 21.090 -8.894 -7.794 1.00 47.25 96 ASP A N 1
ATOM 787 C CA . ASP A 1 96 ? 20.599 -7.948 -6.779 1.00 47.25 96 ASP A CA 1
ATOM 788 C C . ASP A 1 96 ? 20.530 -6.475 -7.209 1.00 47.25 96 ASP A C 1
ATOM 790 O O . ASP A 1 96 ? 19.819 -5.735 -6.552 1.00 47.25 96 ASP A O 1
ATOM 794 N N . ASP A 1 97 ? 21.133 -6.033 -8.322 1.00 45.88 97 ASP A N 1
ATOM 795 C CA . ASP A 1 97 ? 21.176 -4.584 -8.633 1.00 45.88 97 ASP A CA 1
ATOM 796 C C . ASP A 1 97 ? 20.602 -4.173 -10.001 1.00 45.88 97 ASP A C 1
ATOM 798 O O . ASP A 1 97 ? 20.350 -2.989 -10.246 1.00 45.88 97 ASP A O 1
ATOM 802 N N . HIS A 1 98 ? 20.364 -5.117 -10.920 1.00 42.34 98 HIS A N 1
ATOM 803 C CA . HIS A 1 98 ? 19.962 -4.760 -12.289 1.00 42.34 98 HIS A CA 1
ATOM 804 C C . HIS A 1 98 ? 18.462 -4.448 -12.434 1.00 42.34 98 HIS A C 1
ATOM 806 O O . HIS A 1 98 ? 18.111 -3.509 -13.149 1.00 42.34 98 HIS A O 1
ATOM 812 N N . GLY A 1 99 ? 17.595 -5.155 -11.698 1.00 46.59 99 GLY A N 1
ATOM 813 C CA . GLY A 1 99 ?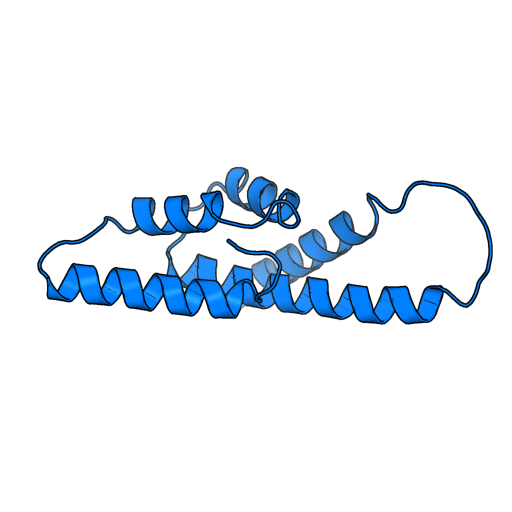 16.152 -4.864 -11.630 1.00 46.59 99 GLY A CA 1
ATOM 814 C C . GLY A 1 99 ? 15.825 -3.564 -10.886 1.00 46.59 99 GLY A C 1
ATOM 815 O O . GLY A 1 99 ? 14.889 -2.840 -11.222 1.00 46.59 99 GLY A O 1
ATOM 816 N N . ILE A 1 100 ? 16.681 -3.188 -9.929 1.00 49.44 100 ILE A N 1
ATOM 817 C CA . ILE A 1 100 ? 16.542 -1.969 -9.118 1.00 49.44 100 ILE A CA 1
ATOM 818 C C . ILE A 1 100 ? 16.655 -0.703 -9.989 1.00 49.44 100 ILE A C 1
ATOM 820 O O . ILE A 1 100 ? 15.950 0.290 -9.779 1.00 49.44 100 ILE A O 1
ATOM 824 N N . PHE A 1 101 ? 17.530 -0.720 -11.000 1.00 45.75 101 PHE A N 1
ATOM 825 C CA . PHE A 1 101 ? 17.855 0.467 -11.798 1.00 45.75 101 PHE A CA 1
ATOM 826 C C . PHE A 1 101 ? 16.845 0.760 -12.920 1.00 45.75 101 PHE A C 1
ATOM 828 O O . PHE A 1 101 ? 16.697 1.912 -13.344 1.00 45.75 101 PHE A O 1
ATOM 835 N N . THR A 1 102 ? 16.150 -0.260 -13.423 1.00 47.72 102 THR A N 1
ATOM 836 C CA . THR A 1 102 ? 15.150 -0.134 -14.494 1.00 47.72 102 THR A CA 1
ATOM 837 C C . THR A 1 102 ? 13.816 0.397 -13.964 1.00 47.72 102 THR A C 1
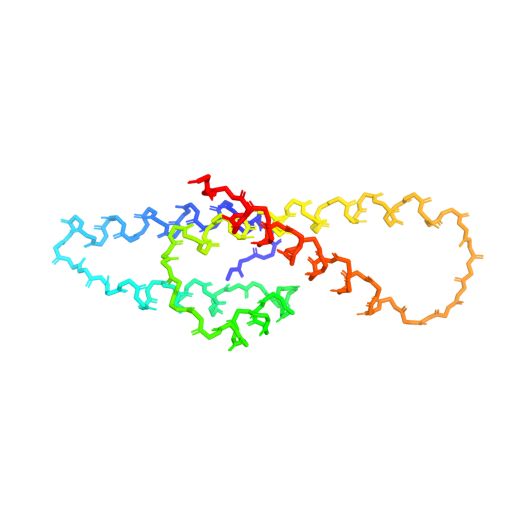ATOM 839 O O . THR A 1 102 ? 13.242 1.294 -14.590 1.00 47.72 102 THR A O 1
ATOM 842 N N . CYS A 1 103 ? 13.377 -0.034 -12.776 1.00 50.47 103 CYS A N 1
ATOM 843 C CA . CYS A 1 103 ? 12.141 0.444 -12.141 1.00 50.47 103 CYS A CA 1
ATOM 844 C C . CYS A 1 103 ? 12.179 1.941 -11.798 1.00 50.47 103 CYS A C 1
ATOM 846 O O . CYS A 1 103 ? 11.294 2.710 -12.189 1.00 50.47 103 CYS A O 1
ATOM 848 N N . LEU A 1 104 ? 13.259 2.400 -11.153 1.00 54.62 104 LEU A N 1
ATOM 849 C CA . LEU A 1 104 ? 13.444 3.820 -10.826 1.00 54.62 104 LEU A CA 1
ATOM 850 C C . LEU A 1 104 ? 13.515 4.699 -12.084 1.00 54.62 104 LEU A C 1
ATOM 852 O O . LEU A 1 104 ? 12.997 5.819 -12.086 1.00 54.62 104 LEU A O 1
ATOM 856 N N . LYS A 1 105 ? 14.105 4.191 -13.179 1.00 56.38 105 LYS A N 1
ATOM 857 C CA . LYS A 1 105 ? 14.110 4.891 -14.471 1.00 56.38 105 LYS A CA 1
ATOM 858 C C . LYS A 1 105 ? 12.707 5.026 -15.055 1.00 56.38 105 LYS A C 1
ATOM 860 O O . LYS A 1 105 ? 12.368 6.124 -15.489 1.00 56.38 105 LYS A O 1
ATOM 865 N N . GLN A 1 106 ? 11.889 3.973 -15.051 1.00 56.50 106 GLN A N 1
ATOM 866 C CA . GLN A 1 106 ? 10.533 4.044 -15.605 1.00 56.50 106 GLN A CA 1
ATOM 867 C C . GLN A 1 106 ? 9.627 4.967 -14.775 1.00 56.50 106 GLN A C 1
ATOM 869 O O . GLN A 1 106 ? 8.862 5.744 -15.345 1.00 56.50 106 GLN A O 1
ATOM 874 N N . MET A 1 107 ? 9.778 4.987 -13.445 1.00 56.84 107 MET A N 1
ATOM 875 C CA . MET A 1 107 ? 9.086 5.967 -12.597 1.00 56.84 107 MET A CA 1
ATOM 876 C C . MET A 1 107 ? 9.512 7.407 -12.884 1.00 56.84 107 MET A C 1
ATOM 878 O O . MET A 1 107 ? 8.658 8.288 -12.957 1.00 56.84 107 MET A O 1
ATOM 882 N N . ALA A 1 108 ? 10.810 7.655 -13.081 1.00 57.81 108 ALA A N 1
ATOM 883 C CA . ALA A 1 108 ? 11.319 8.979 -13.441 1.00 57.81 108 ALA A CA 1
ATOM 884 C C . ALA A 1 108 ? 10.869 9.421 -14.848 1.00 57.81 108 ALA A C 1
ATOM 886 O O . ALA A 1 108 ? 10.654 10.610 -15.087 1.00 57.81 108 ALA A O 1
ATOM 887 N N . VAL A 1 109 ? 10.705 8.476 -15.782 1.00 58.28 109 VAL A N 1
ATOM 888 C CA . VAL A 1 109 ? 10.107 8.727 -17.103 1.00 58.28 109 VAL A CA 1
ATOM 889 C C . VAL A 1 109 ? 8.627 9.088 -16.960 1.00 58.28 109 VAL A C 1
ATOM 891 O O . VAL A 1 109 ? 8.203 10.090 -17.529 1.00 58.28 109 VAL A O 1
ATOM 894 N N . ASN A 1 110 ? 7.863 8.355 -16.147 1.00 53.22 110 ASN A N 1
ATOM 895 C CA . ASN A 1 110 ? 6.441 8.633 -15.921 1.00 53.22 110 ASN A CA 1
ATOM 896 C C . ASN A 1 110 ? 6.218 9.972 -15.186 1.00 53.22 110 ASN A C 1
ATOM 898 O O . ASN A 1 110 ? 5.301 10.713 -15.529 1.00 53.22 110 ASN A O 1
ATOM 902 N N . GLU A 1 111 ? 7.103 10.352 -14.257 1.00 56.22 111 GLU A N 1
ATOM 903 C CA . GLU A 1 111 ? 7.064 11.665 -13.591 1.00 56.22 111 GLU A CA 1
ATOM 904 C C . GLU A 1 111 ? 7.344 12.828 -14.566 1.00 56.22 111 GLU A C 1
ATOM 906 O O . GLU A 1 111 ? 6.766 13.903 -14.423 1.00 56.22 111 GLU A O 1
ATOM 911 N N . LYS A 1 112 ? 8.162 12.627 -15.613 1.00 49.47 112 LYS A N 1
ATOM 912 C CA . LYS A 1 112 ? 8.350 13.632 -16.681 1.00 49.47 112 LYS A CA 1
ATOM 913 C C . LYS A 1 112 ? 7.128 13.789 -17.590 1.00 49.47 112 LYS A C 1
ATOM 915 O O . LYS A 1 112 ? 6.923 14.880 -18.118 1.00 49.47 112 LYS A O 1
ATOM 920 N N . VAL A 1 113 ? 6.327 12.739 -17.772 1.00 50.34 113 VAL A N 1
ATOM 921 C CA . VAL A 1 113 ? 5.097 12.797 -18.582 1.00 50.34 113 VAL A CA 1
ATOM 922 C C . VAL A 1 113 ? 4.018 13.639 -17.888 1.00 50.34 113 VAL A C 1
ATOM 924 O O . VAL A 1 113 ? 3.342 14.414 -18.557 1.00 50.34 113 VAL A O 1
ATOM 927 N N . GLU A 1 114 ? 3.917 13.587 -16.556 1.00 46.81 114 GLU A N 1
ATOM 928 C CA . GLU A 1 114 ? 2.978 14.426 -15.787 1.00 46.81 114 GLU A CA 1
ATOM 929 C C . GLU A 1 114 ? 3.330 15.924 -15.827 1.00 46.81 114 GLU A C 1
ATOM 931 O O . GLU A 1 114 ? 2.438 16.769 -15.828 1.00 46.81 114 GLU A O 1
ATOM 936 N N . VAL A 1 115 ? 4.618 16.281 -15.904 1.00 48.16 115 VAL A N 1
ATOM 937 C CA . VAL A 1 115 ? 5.064 17.692 -15.938 1.00 48.16 115 VAL A CA 1
ATOM 938 C C . VAL A 1 115 ? 5.004 18.292 -17.354 1.00 48.16 115 VAL A C 1
ATOM 940 O O . VAL A 1 115 ? 4.960 19.509 -17.508 1.00 48.16 115 VAL A O 1
ATOM 943 N N . GLY A 1 116 ? 4.955 17.458 -18.399 1.00 39.66 116 GLY A N 1
ATOM 944 C CA . GLY A 1 116 ? 4.834 17.890 -19.800 1.00 39.66 116 GLY A CA 1
ATOM 945 C C . GLY A 1 116 ? 3.400 18.158 -20.278 1.00 39.66 116 GLY A C 1
ATOM 946 O O . GLY A 1 116 ? 3.209 18.573 -21.418 1.00 39.66 116 GLY A O 1
ATOM 947 N N . GLY A 1 117 ? 2.398 17.913 -19.428 1.00 38.94 117 GLY A N 1
ATOM 948 C CA . GLY A 1 117 ? 0.973 18.061 -19.723 1.00 38.94 117 GLY A CA 1
ATOM 949 C C . GLY A 1 117 ? 0.360 19.331 -19.134 1.00 38.94 117 GLY A C 1
ATOM 950 O O . GLY A 1 117 ? -0.644 19.271 -18.434 1.00 38.94 117 GLY A O 1
ATOM 951 N N . SER A 1 118 ? 0.955 20.493 -19.371 1.00 38.53 118 SER A N 1
ATOM 952 C CA . SER A 1 118 ? 0.245 21.773 -19.264 1.00 38.53 118 SER A CA 1
ATOM 953 C C . SER A 1 118 ? 0.791 22.696 -20.339 1.00 38.53 118 SER A C 1
ATOM 955 O O . SER A 1 118 ? 1.940 23.128 -20.282 1.00 38.53 118 SER A O 1
ATOM 957 N N . THR A 1 119 ? -0.032 22.856 -21.374 1.00 39.03 119 THR A N 1
ATOM 958 C CA . THR A 1 119 ? 0.129 23.826 -22.461 1.00 39.03 119 THR A CA 1
ATOM 959 C C . THR A 1 119 ? -0.062 25.240 -21.934 1.00 39.03 119 THR A C 1
ATOM 961 O O . THR A 1 119 ? -0.873 25.402 -20.994 1.00 39.03 119 THR A O 1
#